Protein 1EVS (pdb70)

Foldseek 3Di:
DDQPDDLVVLLVVLLVLLQVLLDCVQALVLLCQQVVNPDVVSLVLLAADVPLDDDLVNLLVADPLRNLVRVLVSLVVVLVVLVVVLVPGDDPVCQVVVVGDVVSVVSSVVSNVSSVVSSVSSVSNSVVDPDPDDPVVVSSVVSNSSNNVSVNSNSVSVSSVVD

Structure (mmCIF, N/CA/C/O backbone):
data_1EVS
#
_entry.id   1EVS
#
_cell.length_a   35.887
_cell.length_b   53.285
_cell.length_c   106.694
_cell.angle_alpha   90.00
_cell.angle_beta   90.00
_cell.angle_gamma   90.00
#
_symmetry.space_group_name_H-M   'P 21 21 21'
#
loop_
_entity.id
_entity.type
_entity.pdbx_description
1 polymer 'ONCOSTATIN M'
2 water water
#
loop_
_atom_site.group_PDB
_atom_site.id
_atom_site.type_symbol
_atom_site.label_atom_id
_atom_site.label_alt_id
_atom_site.label_comp_id
_atom_site.label_asym_id
_atom_site.label_entity_id
_atom_site.label_seq_id
_atom_site.pdbx_PDB_ins_code
_atom_site.Cartn_x
_atom_site.Cartn_y
_atom_site.Cartn_z
_atom_site.occupancy
_atom_site.B_iso_or_equiv
_atom_site.auth_seq_id
_atom_site.auth_comp_id
_atom_site.auth_asym_id
_atom_site.auth_atom_id
_atom_site.pdbx_PDB_model_num
ATOM 1 N N . GLY A 1 4 ? 15.981 7.214 43.009 1.00 65.89 4 GLY A N 1
ATOM 2 C CA . GLY A 1 4 ? 15.224 7.221 44.306 1.00 66.12 4 GLY A CA 1
ATOM 3 C C . GLY A 1 4 ? 15.840 6.309 45.354 1.00 64.50 4 GLY A C 1
ATOM 4 O O . GLY A 1 4 ? 16.476 6.777 46.296 1.00 64.50 4 GLY A O 1
ATOM 5 N N . SER A 1 5 ? 15.641 5.003 45.195 1.00 50.60 5 SER A N 1
ATOM 6 C CA . SER A 1 5 ? 1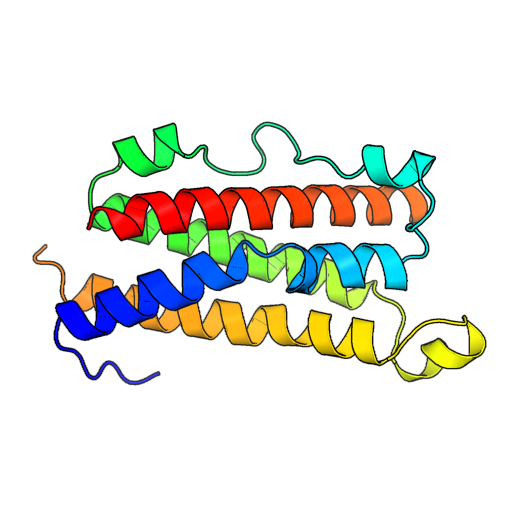6.211 4.039 46.120 1.00 47.95 5 SER A CA 1
ATOM 7 C C . SER A 1 5 ? 17.681 4.416 46.415 1.00 47.53 5 SER A C 1
ATOM 8 O O . SER A 1 5 ? 18.326 5.177 45.668 1.00 45.39 5 SER A O 1
ATOM 11 N N . CYS A 1 6 ? 18.194 3.874 47.514 1.00 42.46 6 CYS A N 1
ATOM 12 C CA . CYS A 1 6 ? 19.548 4.144 47.954 1.00 39.95 6 CYS A CA 1
ATOM 13 C C . CYS A 1 6 ? 20.370 2.849 47.988 1.00 43.08 6 CYS A C 1
ATOM 14 O O . CYS A 1 6 ? 20.632 2.291 49.050 1.00 42.42 6 CYS A O 1
ATOM 17 N N . SER A 1 7 ? 20.727 2.363 46.801 1.00 71.38 7 SER A N 1
ATOM 18 C CA . SER A 1 7 ? 21.542 1.161 46.643 1.00 76.20 7 SER A CA 1
ATOM 19 C C . SER A 1 7 ? 22.929 1.731 46.869 1.00 76.99 7 SER A C 1
ATOM 20 O O . SER A 1 7 ? 23.459 2.446 46.013 1.00 78.03 7 SER A O 1
ATOM 23 N N . LYS A 1 8 ? 23.538 1.428 48.008 1.00 78.21 8 LYS A N 1
ATOM 24 C CA . LYS A 1 8 ? 24.810 2.066 48.244 1.00 75.66 8 LYS A CA 1
ATOM 25 C C . LYS A 1 8 ? 26.016 1.422 48.872 1.00 73.47 8 LYS A C 1
ATOM 26 O O . LYS A 1 8 ? 25.972 0.814 49.946 1.00 73.60 8 LYS A O 1
ATOM 32 N N . GLU A 1 9 ? 27.106 1.637 48.156 1.00 47.73 9 GLU A N 1
ATOM 33 C CA . GLU A 1 9 ? 28.447 1.284 48.546 1.00 43.19 9 GLU A CA 1
ATOM 34 C C . GLU A 1 9 ? 28.973 2.743 48.463 1.00 38.44 9 GLU A C 1
ATOM 35 O O . GLU A 1 9 ? 28.745 3.455 47.481 1.00 37.04 9 GLU A O 1
ATOM 41 N N . TYR A 1 10 ? 29.619 3.195 49.509 1.00 25.21 10 TYR A N 1
ATOM 42 C CA . TYR A 1 10 ? 30.152 4.526 49.575 1.00 23.18 10 TYR A CA 1
ATOM 43 C C . TYR A 1 10 ? 30.933 4.995 48.345 1.00 23.02 10 TYR A C 1
ATOM 44 O O . TYR A 1 10 ? 30.734 6.112 47.850 1.00 19.47 10 TYR A O 1
ATOM 53 N N . ARG A 1 11 ? 31.839 4.162 47.863 1.00 25.59 11 ARG A N 1
ATOM 54 C CA . ARG A 1 11 ? 32.648 4.573 46.736 1.00 28.09 11 ARG A CA 1
ATOM 55 C C . ARG A 1 11 ? 31.859 4.671 45.433 1.00 24.53 11 ARG A C 1
ATOM 56 O O . ARG A 1 11 ? 32.181 5.485 44.567 1.00 25.03 11 ARG A O 1
ATOM 64 N N . VAL A 1 12 ? 30.828 3.862 45.279 1.00 23.23 12 VAL A N 1
ATOM 65 C CA . VAL A 1 12 ? 30.082 3.960 44.058 1.00 25.13 12 VAL A CA 1
ATOM 66 C C . VAL A 1 12 ? 29.255 5.248 44.070 1.00 24.21 12 VAL A C 1
ATOM 67 O O . VAL A 1 12 ? 29.238 5.994 43.091 1.00 26.37 12 VAL A O 1
ATOM 71 N N . LEU A 1 13 ? 28.599 5.516 45.192 1.00 20.73 13 LEU A N 1
ATOM 72 C CA . LEU A 1 13 ? 27.777 6.697 45.342 1.00 18.17 13 LEU A CA 1
ATOM 73 C C . LEU A 1 13 ? 28.635 7.951 45.149 1.00 16.40 13 LEU A C 1
ATOM 74 O O . LEU A 1 13 ? 28.247 8.861 44.429 1.00 12.66 13 LEU A O 1
ATOM 79 N N . LEU A 1 14 ? 29.814 7.982 45.779 1.00 19.18 14 LEU A N 1
ATOM 80 C CA . LEU A 1 14 ? 30.686 9.141 45.675 1.00 17.50 14 LEU A CA 1
ATOM 81 C C . LEU A 1 14 ? 31.053 9.313 44.186 1.00 18.66 14 LEU A C 1
ATOM 82 O O . LEU A 1 14 ? 31.078 10.427 43.671 1.00 15.54 14 LEU A O 1
ATOM 87 N N . GLY A 1 15 ? 31.283 8.198 43.493 1.00 14.88 15 GLY A N 1
ATOM 88 C CA . GLY A 1 15 ? 31.629 8.289 42.098 1.00 13.02 15 GLY A CA 1
ATOM 89 C C . GLY A 1 15 ? 30.485 8.928 41.327 1.00 17.04 15 GLY A C 1
ATOM 90 O O . GLY A 1 15 ? 30.723 9.733 40.393 1.00 17.38 15 GLY A O 1
ATOM 91 N N . GLN A 1 16 ? 29.248 8.582 41.693 1.00 10.12 16 GLN A N 1
ATOM 92 C CA . GLN A 1 16 ? 28.064 9.143 41.025 1.00 13.56 16 GLN A CA 1
ATOM 93 C C . GLN A 1 16 ? 27.908 10.656 41.297 1.00 14.40 16 GLN A C 1
ATOM 94 O O . GLN A 1 16 ? 27.490 11.427 40.433 1.00 11.94 16 GLN A O 1
ATOM 100 N N . LEU A 1 17 ? 28.200 11.058 42.527 1.00 16.90 17 LEU A N 1
ATOM 101 C CA . LEU A 1 17 ? 28.094 12.446 42.903 1.00 17.33 17 LEU A CA 1
ATOM 102 C C . LEU A 1 17 ? 29.206 13.277 42.214 1.00 18.53 17 LEU A C 1
ATOM 103 O O . LEU A 1 17 ? 28.943 14.398 41.744 1.00 20.74 17 LEU A O 1
ATOM 108 N N . GLN A 1 18 ? 30.431 12.745 42.153 1.00 16.89 18 GLN A N 1
ATOM 109 C CA . GLN A 1 18 ? 31.538 13.458 41.493 1.00 19.42 18 GLN A CA 1
ATOM 110 C C . GLN A 1 18 ? 31.188 13.658 40.016 1.00 19.79 18 GLN A C 1
ATOM 111 O O . GLN A 1 18 ? 31.305 14.746 39.472 1.00 19.20 18 GLN A O 1
ATOM 117 N N . LYS A 1 19 ? 30.727 12.589 39.388 1.00 19.16 19 LYS A N 1
ATOM 118 C CA . LYS A 1 19 ? 30.379 12.636 37.993 1.00 21.53 19 LYS A CA 1
ATOM 119 C C . LYS A 1 19 ? 29.252 13.634 37.707 1.00 18.45 19 LYS A C 1
ATOM 120 O O . LYS A 1 19 ? 29.384 14.490 36.833 1.00 15.35 19 LYS A O 1
ATOM 126 N N . GLN A 1 20 ? 28.134 13.509 38.421 1.00 18.55 20 GLN A N 1
ATOM 127 C CA . GLN A 1 20 ? 27.034 14.414 38.154 1.00 16.82 20 GLN A CA 1
ATOM 128 C C . GLN A 1 20 ? 27.361 15.896 38.438 1.00 17.27 20 GLN A C 1
ATOM 129 O O . GLN A 1 20 ? 27.006 16.763 37.644 1.00 13.67 20 GLN A O 1
ATOM 135 N N . THR A 1 21 ? 28.039 16.185 39.548 1.00 14.52 21 THR A N 1
ATOM 136 C CA . THR A 1 21 ? 28.301 17.587 39.857 1.00 18.39 21 THR A CA 1
ATOM 137 C C . THR A 1 21 ? 29.309 18.197 38.875 1.00 20.44 21 THR A C 1
ATOM 138 O O . THR A 1 21 ? 29.157 19.353 38.487 1.00 20.26 21 THR A O 1
ATOM 142 N N . ASP A 1 22 ? 30.314 17.421 38.454 1.00 20.15 22 ASP A N 1
ATOM 143 C CA . ASP A 1 22 ? 31.300 17.926 37.504 1.00 23.54 22 ASP A CA 1
ATOM 144 C C . ASP A 1 22 ? 30.659 18.208 36.160 1.00 23.17 22 ASP A C 1
ATOM 145 O O . ASP A 1 22 ? 31.114 19.074 35.437 1.00 22.65 22 ASP A O 1
ATOM 150 N N . LEU A 1 23 ? 29.610 17.466 35.832 1.00 25.02 23 LEU A N 1
ATOM 151 C CA . LEU A 1 23 ? 28.889 17.664 34.601 1.00 26.29 23 LEU A CA 1
ATOM 152 C C . LEU A 1 23 ? 28.020 18.950 34.663 1.00 29.34 23 LEU A C 1
ATOM 153 O O . LEU A 1 23 ? 27.975 19.720 33.688 1.00 30.87 23 LEU A O 1
ATOM 158 N N . MET A 1 24 ? 27.327 19.176 35.790 1.00 22.03 24 MET A N 1
ATOM 159 C CA . MET A 1 24 ? 26.429 20.343 35.941 1.00 23.00 24 MET A CA 1
ATOM 160 C C . MET A 1 24 ? 27.055 21.753 35.912 1.00 22.64 24 MET A C 1
ATOM 161 O O . MET A 1 24 ? 26.331 22.748 35.807 1.00 21.40 24 MET A O 1
ATOM 166 N N . GLN A 1 25 ? 28.382 21.820 36.007 1.00 24.37 25 GLN A N 1
ATOM 167 C CA . GLN A 1 25 ? 29.117 23.072 35.981 1.00 24.87 25 GLN A CA 1
ATOM 168 C C . GLN A 1 25 ? 29.149 23.600 34.551 1.00 25.03 25 GLN A C 1
ATOM 169 O O . GLN A 1 25 ? 29.393 24.799 34.341 1.00 25.21 25 GLN A O 1
ATOM 175 N N . ASP A 1 26 ? 28.925 22.703 33.584 1.00 23.77 26 ASP A N 1
ATOM 176 C CA . ASP A 1 26 ? 28.982 23.050 32.138 1.00 25.88 26 ASP A CA 1
ATOM 177 C C . ASP A 1 26 ? 27.877 24.030 31.689 1.00 24.18 26 ASP A C 1
ATOM 178 O O . ASP A 1 26 ? 26.701 23.650 31.534 1.00 19.44 26 ASP A O 1
ATOM 183 N N . THR A 1 27 ? 28.289 25.276 31.468 1.00 24.78 27 THR A N 1
ATOM 184 C CA . THR A 1 27 ? 27.383 26.365 31.076 1.00 25.68 27 THR A CA 1
ATOM 185 C C . THR A 1 27 ? 26.638 26.078 29.784 1.00 25.49 27 THR A C 1
ATOM 186 O O . THR A 1 27 ? 25.620 26.712 29.510 1.00 24.64 27 THR A O 1
ATOM 190 N N . SER A 1 28 ? 27.107 25.133 28.973 1.00 22.39 28 SER A N 1
ATOM 191 C CA . SER A 1 28 ? 26.318 24.895 27.764 1.00 22.84 28 SER A CA 1
ATOM 192 C C . SER A 1 28 ? 25.035 24.117 28.082 1.00 23.19 28 SER A C 1
ATOM 193 O O . SER A 1 28 ? 24.202 23.892 27.204 1.00 22.46 28 SER A O 1
ATOM 196 N N . ARG A 1 29 ? 24.841 23.715 29.334 1.00 19.90 29 ARG A N 1
ATOM 197 C CA . ARG A 1 29 ? 23.632 22.938 29.597 1.00 22.50 29 ARG A CA 1
ATOM 198 C C . ARG A 1 29 ? 22.402 23.713 30.067 1.00 20.43 29 ARG A C 1
ATOM 199 O O . ARG A 1 29 ? 21.284 23.235 29.891 1.00 20.82 29 ARG A O 1
ATOM 207 N N . LEU A 1 30 ? 22.601 24.905 30.630 1.00 15.41 30 LEU A N 1
ATOM 208 C CA . LEU A 1 30 ? 21.490 25.716 31.143 1.00 17.77 30 LEU A CA 1
ATOM 209 C C . LEU A 1 30 ? 21.705 27.180 30.819 1.00 15.81 30 LEU A C 1
ATOM 210 O O . LEU A 1 30 ? 20.895 27.790 30.122 1.00 17.70 30 LEU A O 1
ATOM 215 N N . LEU A 1 31 ? 22.792 27.745 31.334 1.00 16.06 31 LEU A N 1
ATOM 216 C CA . LEU A 1 31 ? 23.084 29.137 31.067 1.00 18.78 31 LEU A CA 1
ATOM 217 C C . LEU A 1 31 ? 23.010 29.442 29.541 1.00 20.75 31 LEU A C 1
ATOM 218 O O . LEU A 1 31 ? 22.217 30.284 29.135 1.00 23.02 31 LEU A O 1
ATOM 223 N N . ASP A 1 32 ? 23.776 28.750 28.691 1.00 16.29 32 ASP A N 1
ATOM 224 C CA . ASP A 1 32 ? 23.724 29.08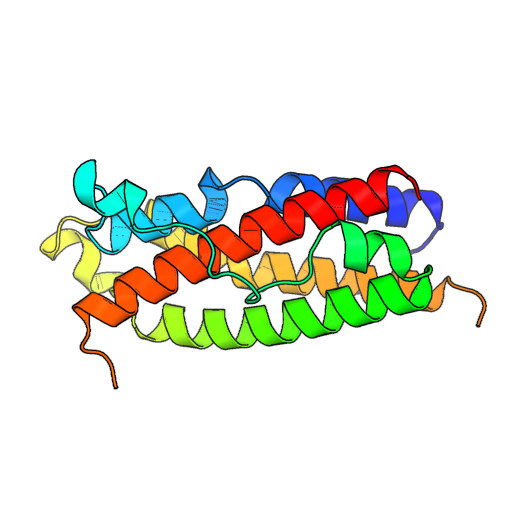9 27.252 1.00 17.59 32 ASP A CA 1
ATOM 225 C C . ASP A 1 32 ? 22.328 29.003 26.596 1.00 19.95 32 ASP A C 1
ATOM 226 O O . ASP A 1 32 ? 21.880 29.971 25.978 1.00 19.94 32 ASP A O 1
ATOM 231 N N . PRO A 1 33 ? 21.624 27.856 26.714 1.00 20.93 33 PRO A N 1
ATOM 232 C CA . PRO A 1 33 ? 20.294 27.834 26.074 1.00 20.80 33 PRO A CA 1
ATOM 233 C C . PRO A 1 33 ? 19.382 28.930 26.614 1.00 21.02 33 PRO A C 1
ATOM 234 O O . PRO A 1 33 ? 18.521 29.433 25.908 1.00 19.65 33 PRO A O 1
ATOM 238 N N . TYR A 1 34 ? 19.588 29.302 27.872 1.00 22.59 34 TYR A N 1
ATOM 239 C CA . TYR A 1 34 ? 18.791 30.339 28.498 1.00 21.55 34 TYR A CA 1
ATOM 240 C C . TYR A 1 34 ? 19.047 31.693 27.817 1.00 23.42 34 TYR A C 1
ATOM 241 O O . TYR A 1 34 ? 18.108 32.398 27.460 1.00 26.11 34 TYR A O 1
ATOM 250 N N . ILE A 1 35 ? 20.319 32.031 27.638 1.00 21.42 35 ILE A N 1
ATOM 251 C CA . ILE A 1 35 ? 20.707 33.289 27.025 1.00 22.50 35 ILE A CA 1
ATOM 252 C C . ILE A 1 35 ? 20.083 33.357 25.645 1.00 23.83 35 ILE A C 1
ATOM 253 O O . ILE A 1 35 ? 19.510 34.371 25.256 1.00 23.63 35 ILE A O 1
ATOM 258 N N . ARG A 1 36 ? 20.171 32.252 24.924 1.00 19.66 36 ARG A N 1
ATOM 259 C CA . ARG A 1 36 ? 19.604 32.167 23.594 1.00 21.76 36 ARG A CA 1
ATOM 260 C C . ARG A 1 36 ? 18.081 32.353 23.559 1.00 22.31 36 ARG A C 1
ATOM 261 O O . ARG A 1 36 ? 17.555 33.241 22.880 1.00 23.92 36 ARG A O 1
ATOM 269 N N . ILE A 1 37 ? 17.360 31.531 24.305 1.00 19.39 37 ILE A N 1
ATOM 270 C CA . ILE A 1 37 ? 15.926 31.590 24.245 1.00 18.99 37 ILE A CA 1
ATOM 271 C C . ILE A 1 37 ? 15.334 32.911 24.768 1.00 21.73 37 ILE 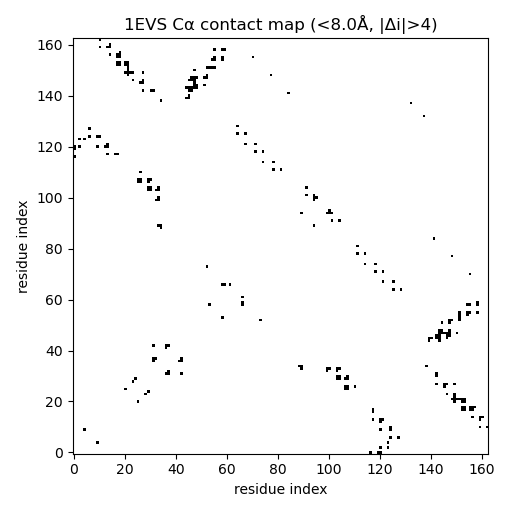A C 1
ATOM 272 O O . ILE A 1 37 ? 14.194 33.213 24.478 1.00 22.34 37 ILE A O 1
ATOM 277 N N . GLN A 1 38 ? 16.094 33.685 25.531 1.00 23.96 38 GLN A N 1
ATOM 278 C CA . GLN A 1 38 ? 15.617 34.991 26.031 1.00 25.53 38 GLN A CA 1
ATOM 279 C C . GLN A 1 38 ? 16.133 36.165 25.161 1.00 26.73 38 GLN A C 1
ATOM 280 O O . GLN A 1 38 ? 16.011 37.323 25.538 1.00 25.91 38 GLN A O 1
ATOM 286 N N . GLY A 1 39 ? 16.723 35.859 24.007 1.00 27.59 39 GLY A N 1
ATOM 287 C CA . GLY A 1 39 ? 17.221 36.913 23.145 1.00 28.50 39 GLY A CA 1
ATOM 288 C C . GLY A 1 39 ? 18.381 37.737 23.708 1.00 30.12 39 GLY A C 1
ATOM 289 O O . GLY A 1 39 ? 18.567 38.906 23.344 1.00 31.06 39 GLY A O 1
ATOM 290 N N . LEU A 1 40 ? 19.180 37.132 24.572 1.00 22.91 40 LEU A N 1
ATOM 291 C CA . LEU A 1 40 ? 20.302 37.824 25.184 1.00 24.32 40 LEU A CA 1
ATOM 292 C C . LEU A 1 40 ? 21.654 37.549 24.507 1.00 25.12 40 LEU A C 1
ATOM 293 O O . LEU A 1 40 ? 22.681 38.145 24.858 1.00 23.38 40 LEU A O 1
ATOM 298 N N . ASP A 1 41 ? 21.652 36.656 23.526 1.00 23.63 41 ASP A N 1
ATOM 299 C CA . ASP A 1 41 ? 22.878 36.289 22.837 1.00 28.18 41 ASP A CA 1
ATOM 300 C C . ASP A 1 41 ? 23.451 37.349 21.866 1.00 29.52 41 ASP A C 1
ATOM 301 O O . ASP A 1 41 ? 23.513 37.150 20.665 1.00 28.61 41 ASP A O 1
ATOM 306 N N . VAL A 1 42 ? 23.875 38.470 22.406 1.00 33.94 42 VAL A N 1
ATOM 307 C CA . VAL A 1 42 ? 24.475 39.530 21.611 1.00 36.79 42 VAL A CA 1
ATOM 308 C C . VAL A 1 42 ? 25.668 39.833 22.491 1.00 39.09 42 VAL A C 1
ATOM 309 O O . VAL A 1 42 ? 25.513 40.009 23.694 1.00 38.38 42 VAL A O 1
ATOM 313 N N . PRO A 1 43 ? 26.879 39.852 21.904 1.00 58.31 43 PRO A N 1
ATOM 314 C CA . PRO A 1 43 ? 28.182 40.104 22.545 1.00 59.14 43 PRO A CA 1
ATOM 315 C C . PRO A 1 43 ? 28.238 41.080 23.726 1.00 60.67 43 PRO A C 1
ATOM 316 O O . PRO A 1 43 ? 28.748 40.744 24.801 1.00 62.25 43 PRO A O 1
ATOM 320 N N . LYS A 1 44 ? 27.711 42.280 23.532 1.00 46.05 44 LYS A N 1
ATOM 321 C CA . LYS A 1 44 ? 27.725 43.284 24.579 1.00 45.79 44 LYS A CA 1
ATOM 322 C C . LYS A 1 44 ? 26.867 42.878 25.783 1.00 46.45 44 LYS A C 1
ATOM 323 O O . LYS A 1 44 ? 27.280 43.062 26.928 1.00 46.82 44 LYS A O 1
ATOM 329 N N . LEU A 1 45 ? 25.679 42.331 25.529 1.00 42.27 45 LEU A N 1
ATOM 330 C CA . LEU A 1 45 ? 24.793 41.923 26.618 1.00 41.67 45 LEU A CA 1
ATOM 331 C C . LEU A 1 45 ? 25.362 40.756 27.391 1.00 42.54 45 LEU A C 1
ATOM 332 O O . LEU A 1 45 ? 25.285 40.713 28.621 1.00 42.00 45 LEU A O 1
ATOM 337 N N . ARG A 1 46 ? 25.940 39.810 26.665 1.00 55.19 46 ARG A N 1
ATOM 338 C CA . ARG A 1 46 ? 26.535 38.635 27.284 1.00 57.98 46 ARG A CA 1
ATOM 339 C C . ARG A 1 46 ? 27.446 38.947 28.473 1.00 57.57 46 ARG A C 1
ATOM 340 O O . ARG A 1 46 ? 27.304 38.334 29.526 1.00 59.38 46 ARG A O 1
ATOM 348 N N . GLU A 1 47 ? 28.380 39.882 28.324 1.00 46.91 47 GLU A N 1
ATOM 349 C CA . GLU A 1 47 ? 29.250 40.212 29.445 1.00 45.34 47 GLU A CA 1
ATOM 350 C C . GLU A 1 47 ? 28.441 40.595 30.687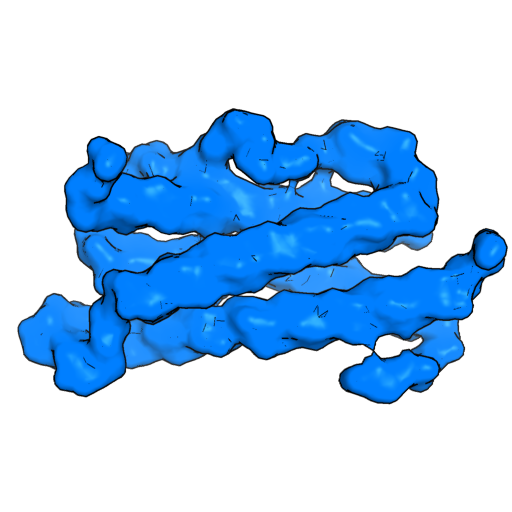 1.00 43.67 47 GLU A C 1
ATOM 351 O O . GLU A 1 47 ? 28.952 40.513 31.806 1.00 44.16 47 GLU A O 1
ATOM 357 N N . HIS A 1 48 ? 27.195 41.030 30.505 1.00 37.25 48 HIS A N 1
ATOM 358 C CA . HIS A 1 48 ? 26.360 41.412 31.653 1.00 36.37 48 HIS A CA 1
ATOM 359 C C . HIS A 1 48 ? 25.690 40.221 32.367 1.00 35.73 48 HIS A C 1
ATOM 360 O O . HIS A 1 48 ? 24.809 40.410 33.215 1.00 37.26 48 HIS A O 1
ATOM 367 N N . CYS A 1 49 ? 26.092 39.006 32.021 1.00 37.32 49 CYS A N 1
ATOM 368 C CA . CYS A 1 49 ? 25.546 37.813 32.645 1.00 37.22 49 CYS A CA 1
ATOM 369 C C . CYS A 1 49 ? 26.491 37.197 33.652 1.00 38.73 49 CYS A C 1
ATOM 370 O O . CYS A 1 49 ? 26.628 35.978 33.703 1.00 37.87 49 CYS A O 1
ATOM 373 N N . ARG A 1 50 ? 27.122 38.012 34.483 1.00 41.76 50 ARG A N 1
ATOM 374 C CA . ARG A 1 50 ? 28.052 37.442 35.437 1.00 43.32 50 ARG A CA 1
ATOM 375 C C . ARG A 1 50 ? 27.414 37.151 36.787 1.00 42.97 50 ARG A C 1
ATOM 376 O O . ARG A 1 50 ? 26.421 37.766 37.154 1.00 44.54 50 ARG A O 1
ATOM 384 N N . GLU A 1 51 ? 27.964 36.175 37.505 1.00 40.39 51 GLU A N 1
ATOM 385 C CA . GLU A 1 51 ? 27.458 35.781 38.816 1.00 40.06 51 GLU A CA 1
ATOM 386 C C . GLU A 1 51 ? 27.200 36.979 39.710 1.00 41.27 51 GLU A C 1
ATOM 387 O O . GLU A 1 51 ? 27.864 37.990 39.590 1.00 40.96 51 GLU A O 1
ATOM 393 N N . ARG A 1 52 ? 26.215 36.859 40.591 1.00 53.14 52 ARG A N 1
ATOM 394 C CA . ARG A 1 52 ? 25.875 37.920 41.535 1.00 56.58 52 ARG A CA 1
ATOM 395 C C . ARG A 1 52 ? 26.722 37.687 42.798 1.00 57.27 52 ARG A C 1
ATOM 396 O O . ARG A 1 52 ? 26.610 36.637 43.438 1.00 57.33 52 ARG A O 1
ATOM 404 N N . PRO A 1 53 ? 27.591 38.650 43.166 1.00 56.10 53 PRO A N 1
ATOM 405 C CA . PRO A 1 53 ? 28.398 38.430 44.371 1.00 55.24 53 PRO A CA 1
ATOM 406 C C . PRO A 1 53 ? 27.524 38.079 45.578 1.00 54.60 53 PRO A C 1
ATOM 407 O O . PRO A 1 53 ? 26.526 38.762 45.863 1.00 54.02 53 PRO A O 1
ATOM 411 N N . GLY A 1 54 ? 27.889 36.991 46.260 1.00 58.59 54 GLY A N 1
ATOM 412 C CA . GLY A 1 54 ? 27.148 36.554 47.433 1.00 55.05 54 GLY A CA 1
ATOM 413 C C . GLY A 1 54 ? 25.874 35.774 47.139 1.00 52.75 54 GLY A C 1
ATOM 414 O O . GLY A 1 54 ? 25.143 35.384 48.061 1.00 50.57 54 GLY A O 1
ATOM 415 N N . ALA A 1 55 ? 25.586 35.542 45.859 1.00 40.09 55 ALA A N 1
ATOM 416 C CA . ALA A 1 55 ? 24.387 34.780 45.531 1.00 36.39 55 ALA A CA 1
ATOM 417 C C . ALA A 1 55 ? 24.642 33.330 45.904 1.00 32.25 55 ALA A C 1
ATOM 418 O O . ALA A 1 55 ? 23.751 32.634 46.368 1.00 31.68 55 ALA A O 1
ATOM 420 N N . PHE A 1 56 ? 25.865 32.870 45.713 1.00 29.30 56 PHE A N 1
ATOM 421 C CA . PHE A 1 56 ? 26.139 31.485 46.044 1.00 26.11 56 PHE A CA 1
ATOM 422 C C . PHE A 1 56 ? 27.383 31.311 46.890 1.00 25.93 56 PHE A C 1
ATOM 423 O O . PHE A 1 56 ? 28.324 32.091 46.787 1.00 27.21 56 PHE A O 1
ATOM 431 N N . PRO A 1 57 ? 27.395 30.273 47.750 1.00 23.13 57 PRO A N 1
ATOM 432 C CA . PRO A 1 57 ? 28.506 29.943 48.639 1.00 19.97 57 PRO A CA 1
ATOM 433 C C . PRO A 1 57 ? 29.786 29.801 47.836 1.00 20.59 57 PRO A C 1
ATOM 434 O O . PRO A 1 57 ? 29.799 29.187 46.762 1.00 19.15 57 PRO A O 1
ATOM 438 N N . SER A 1 58 ? 30.865 30.366 48.368 1.00 20.83 58 SER A N 1
ATOM 439 C CA . SER A 1 58 ? 32.171 30.319 47.727 1.00 20.89 58 SER A CA 1
ATOM 440 C C . SER A 1 58 ? 32.776 28.927 47.872 1.00 20.96 58 SER A C 1
ATOM 441 O O . SER A 1 58 ? 32.382 28.176 48.749 1.00 18.91 58 SER A O 1
ATOM 444 N N . GLU A 1 59 ? 33.743 28.589 47.021 1.00 23.33 59 GLU A N 1
ATOM 445 C CA . GLU A 1 59 ? 34.438 27.309 47.140 1.00 25.29 59 GLU A CA 1
ATOM 446 C C . GLU A 1 59 ? 35.104 27.202 48.538 1.00 27.31 59 GLU A C 1
ATOM 447 O O . GLU A 1 59 ? 35.111 26.123 49.160 1.00 24.99 59 GLU A O 1
ATOM 453 N N . GLU A 1 60 ? 35.649 28.331 49.013 1.00 28.40 60 GLU A N 1
ATOM 454 C CA . GLU A 1 60 ? 36.327 28.433 50.317 1.00 29.79 60 GLU A CA 1
ATOM 455 C C . GLU A 1 60 ? 35.378 28.147 51.477 1.00 28.15 60 GLU A C 1
ATOM 456 O O . GLU A 1 60 ? 35.738 27.474 52.418 1.00 29.66 60 GLU A O 1
ATOM 462 N N . THR A 1 61 ? 34.178 28.689 51.431 1.00 27.14 61 THR A N 1
ATOM 463 C CA . THR A 1 61 ? 33.203 28.376 52.462 1.00 26.05 61 THR A CA 1
ATOM 464 C C . THR A 1 61 ? 32.865 26.860 52.371 1.00 25.21 61 THR A C 1
ATOM 465 O O . THR A 1 61 ? 32.886 26.161 53.365 1.00 23.05 61 THR A O 1
ATOM 469 N N . LEU A 1 62 ? 32.582 26.361 51.168 1.00 22.16 62 LEU A N 1
ATOM 470 C CA . LEU A 1 62 ? 32.254 24.942 50.960 1.00 20.64 62 LEU A CA 1
ATOM 471 C C . LEU A 1 62 ? 33.391 24.023 51.485 1.00 23.72 62 LEU A C 1
ATOM 472 O O . LEU A 1 62 ? 33.126 22.983 52.105 1.00 22.82 62 LEU A O 1
ATOM 477 N N . ARG A 1 63 ? 34.651 24.397 51.244 1.00 22.35 63 ARG A N 1
ATOM 478 C CA . ARG A 1 63 ? 35.769 23.585 51.724 1.00 25.93 63 ARG A CA 1
ATOM 479 C C . ARG A 1 63 ? 35.885 23.679 53.248 1.00 25.65 63 ARG A C 1
ATOM 480 O O . ARG A 1 63 ? 36.281 22.724 53.908 1.00 27.12 63 ARG A O 1
ATOM 488 N N . GLY A 1 64 ? 35.543 24.821 53.804 1.00 28.91 64 GLY A N 1
ATOM 489 C CA . GLY A 1 64 ? 35.640 24.938 55.250 1.00 31.73 64 GLY A CA 1
ATOM 490 C C . GLY A 1 64 ? 34.650 24.111 56.050 1.00 30.63 64 GLY A C 1
ATOM 491 O O . GLY A 1 64 ? 34.863 23.907 57.250 1.00 29.68 64 GLY A O 1
ATOM 492 N N . LEU A 1 65 ? 33.629 23.565 55.378 1.00 31.87 65 LEU A N 1
ATOM 493 C CA . LEU A 1 65 ? 32.539 22.843 56.045 1.00 31.95 65 LEU A CA 1
ATOM 494 C C . LEU A 1 65 ? 32.561 21.456 56.700 1.00 32.53 65 LEU A C 1
ATOM 495 O O . LEU A 1 65 ? 31.770 21.184 57.593 1.00 38.64 65 LEU A O 1
ATOM 500 N N . GLY A 1 66 ? 33.397 20.536 56.363 1.00 22.63 66 GLY A N 1
ATOM 501 C CA . GLY A 1 66 ? 33.097 19.299 57.095 1.00 24.50 66 GLY A CA 1
ATOM 502 C C . GLY A 1 66 ? 32.068 18.503 56.265 1.00 23.73 66 GLY A C 1
ATOM 503 O O . GLY A 1 66 ? 31.212 19.084 55.603 1.00 23.35 66 GLY A O 1
ATOM 504 N N . ARG A 1 67 ? 32.153 17.182 56.295 1.00 23.34 67 ARG A N 1
ATOM 505 C CA . ARG A 1 67 ? 31.309 16.314 55.483 1.00 23.91 67 ARG A CA 1
ATOM 506 C C . ARG A 1 67 ? 29.767 16.478 55.496 1.00 22.52 67 ARG A C 1
ATOM 507 O O . ARG A 1 67 ? 29.151 16.705 54.454 1.00 23.36 67 ARG A O 1
ATOM 515 N N . ARG A 1 68 ? 29.146 16.349 56.647 1.00 22.21 68 ARG A N 1
ATOM 516 C CA . ARG A 1 68 ? 27.690 16.486 56.728 1.00 22.27 68 ARG A CA 1
ATOM 517 C C . ARG A 1 68 ? 27.268 17.937 56.437 1.00 21.49 68 ARG A C 1
ATOM 518 O O . ARG A 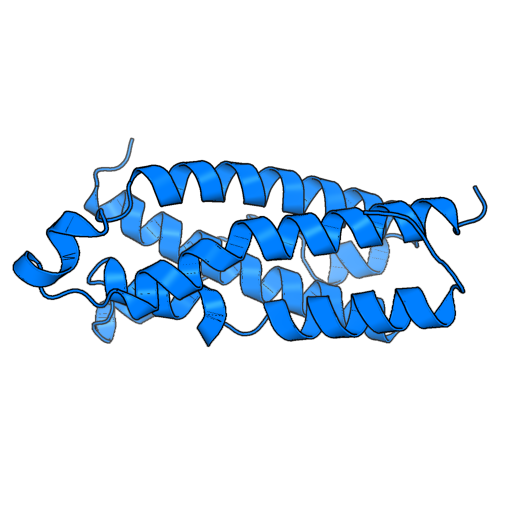1 68 ? 26.292 18.169 55.721 1.00 20.40 68 ARG A O 1
ATOM 526 N N . GLY A 1 69 ? 28.034 18.905 56.940 1.00 18.33 69 GLY A N 1
ATOM 527 C CA . GLY A 1 69 ? 27.722 20.320 56.714 1.00 16.98 69 GLY A CA 1
ATOM 528 C C . GLY A 1 69 ? 27.737 20.650 55.218 1.00 17.24 69 GLY A C 1
ATOM 529 O O . GLY A 1 69 ? 26.882 21.387 54.687 1.00 15.29 69 GLY A O 1
ATOM 530 N N . PHE A 1 70 ? 28.684 20.037 54.516 1.00 13.42 70 PHE A N 1
ATOM 531 C CA . PHE A 1 70 ? 28.788 20.267 53.108 1.00 13.50 70 PHE A CA 1
ATOM 532 C C . PHE A 1 70 ? 27.539 19.744 52.401 1.00 14.42 70 PHE A C 1
ATOM 533 O O . PHE A 1 70 ? 26.933 20.453 51.613 1.00 14.87 70 PHE A O 1
ATOM 541 N N . LEU A 1 71 ? 27.142 18.518 52.712 1.00 16.98 71 LEU A N 1
ATOM 542 C CA . LEU A 1 71 ? 25.954 17.946 52.108 1.00 15.04 71 LEU A CA 1
ATOM 543 C C . LEU A 1 71 ? 24.723 18.769 52.413 1.00 16.48 71 LEU A C 1
ATOM 544 O O . LEU A 1 71 ? 23.895 18.957 51.519 1.00 14.71 71 LEU A O 1
ATOM 549 N N . GLN A 1 72 ? 24.603 19.238 53.664 1.00 12.34 72 GLN A N 1
ATOM 550 C CA . GLN A 1 72 ? 23.465 20.048 54.094 1.00 17.93 72 GLN A CA 1
ATOM 551 C C . GLN A 1 72 ? 23.377 21.396 53.382 1.00 17.58 72 GLN A C 1
ATOM 552 O O . GLN A 1 72 ? 22.299 21.816 52.998 1.00 17.70 72 GLN A O 1
ATOM 558 N N . THR A 1 73 ? 24.515 22.077 53.241 1.00 21.20 73 THR A N 1
ATOM 559 C CA . THR A 1 73 ? 24.554 23.370 52.578 1.00 21.11 73 THR A CA 1
ATOM 560 C C . THR A 1 73 ? 24.298 23.193 51.097 1.00 20.23 73 THR A C 1
ATOM 561 O O . THR A 1 73 ? 23.618 23.991 50.463 1.00 20.64 73 THR A O 1
ATOM 565 N N . LEU A 1 74 ? 24.861 22.130 50.548 1.00 19.91 74 LEU A N 1
ATOM 566 C CA . LEU A 1 74 ? 24.676 21.844 49.140 1.00 18.70 74 LEU A CA 1
ATOM 567 C C . LEU A 1 74 ? 23.192 21.574 48.871 1.00 19.90 74 LEU A C 1
ATOM 568 O O . LEU A 1 74 ? 22.602 22.101 47.934 1.00 18.89 74 LEU A O 1
ATOM 573 N N . ASN A 1 75 ? 22.595 20.772 49.733 1.00 18.26 75 ASN A N 1
ATOM 574 C CA . ASN A 1 75 ? 21.219 20.407 49.569 1.00 19.69 75 ASN A CA 1
ATOM 575 C C . ASN A 1 75 ? 20.260 21.568 49.748 1.00 20.74 75 ASN A C 1
ATOM 576 O O . ASN A 1 75 ? 19.247 21.622 49.044 1.00 19.79 75 ASN A O 1
ATOM 581 N N . ALA A 1 76 ? 20.565 22.469 50.684 1.00 17.63 76 ALA A N 1
ATOM 582 C CA . ALA A 1 76 ? 19.715 23.635 50.934 1.00 21.34 76 ALA A CA 1
ATOM 583 C C . ALA A 1 76 ? 19.845 24.607 49.745 1.00 22.62 76 ALA A C 1
ATOM 584 O O . ALA A 1 76 ? 18.851 25.229 49.326 1.00 19.66 76 ALA A O 1
ATOM 586 N N . THR A 1 77 ? 21.063 24.748 49.215 1.00 22.53 77 THR A N 1
ATOM 587 C CA . THR A 1 77 ? 21.245 25.641 48.078 1.00 23.19 77 THR A CA 1
ATOM 588 C C . THR A 1 77 ? 20.455 25.137 46.866 1.00 24.23 77 THR A C 1
ATOM 589 O O . THR A 1 77 ? 19.765 25.924 46.206 1.00 26.12 77 THR A O 1
ATOM 593 N N . LEU A 1 78 ? 20.545 2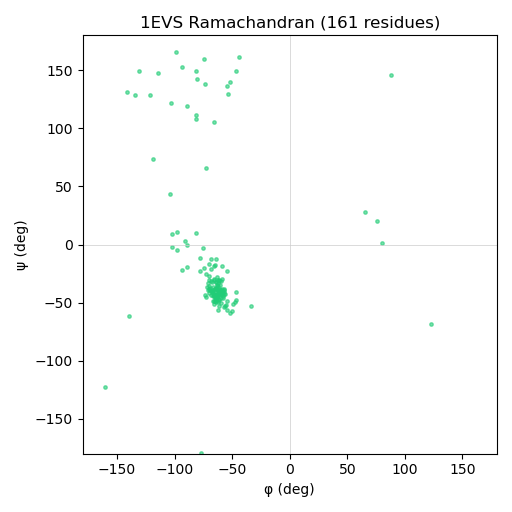3.838 46.585 1.00 17.73 78 LEU A N 1
ATOM 594 C CA . LEU A 1 78 ? 19.839 23.255 45.442 1.00 17.88 78 LEU A CA 1
ATOM 595 C C . LEU A 1 78 ? 18.361 23.473 45.664 1.00 17.80 78 LEU A C 1
ATOM 596 O O . LEU A 1 78 ? 17.619 23.592 44.702 1.00 17.93 78 LEU A O 1
ATOM 601 N N . GLY A 1 79 ? 17.929 23.489 46.927 1.00 20.26 79 GLY A N 1
ATOM 602 C CA . GLY A 1 79 ? 16.513 23.725 47.212 1.00 21.29 79 GLY A CA 1
ATOM 603 C C . GLY A 1 79 ? 16.114 25.120 46.709 1.00 23.15 79 GLY A C 1
ATOM 604 O O . GLY A 1 79 ? 15.107 25.292 46.005 1.00 21.92 79 GLY A O 1
ATOM 605 N N . CYS A 1 80 ? 16.917 26.118 47.077 1.00 25.87 80 CYS A N 1
ATOM 606 C CA . CYS A 1 80 ? 16.695 27.491 46.655 1.00 30.14 80 CYS A CA 1
ATOM 607 C C . CYS A 1 80 ? 16.801 27.564 45.112 1.00 29.40 80 CYS A C 1
ATOM 608 O O . CYS A 1 80 ? 16.081 28.310 44.452 1.00 31.08 80 CYS A O 1
ATOM 611 N N . VAL A 1 81 ? 17.692 26.774 44.531 1.00 25.62 81 VAL A N 1
ATOM 612 C CA . VAL A 1 81 ? 17.832 26.783 43.090 1.00 22.83 81 VAL A CA 1
ATOM 613 C C . VAL A 1 81 ? 16.571 26.239 42.403 1.00 24.28 81 VAL A C 1
ATOM 614 O O . VAL A 1 81 ? 16.109 26.821 41.405 1.00 23.73 81 VAL A O 1
ATOM 618 N N . LEU A 1 82 ? 16.026 25.132 42.914 1.00 20.03 82 LEU A N 1
ATOM 619 C CA . LEU A 1 82 ? 14.824 24.561 42.332 1.00 23.12 82 LEU A CA 1
ATOM 620 C C . LEU A 1 82 ? 13.719 25.596 42.339 1.00 24.63 82 LEU A C 1
ATOM 621 O O . LEU A 1 82 ? 13.014 25.727 41.348 1.00 23.77 82 LEU A O 1
ATOM 626 N N . HIS A 1 83 ? 13.592 26.338 43.438 1.00 25.15 83 HIS A N 1
ATOM 627 C CA . HIS A 1 83 ? 12.553 27.375 43.537 1.00 31.03 83 HIS A CA 1
ATOM 628 C C . HIS A 1 83 ? 12.767 28.545 42.578 1.00 30.02 83 HIS A C 1
ATOM 629 O O . HIS A 1 83 ? 11.832 29.010 41.943 1.00 30.17 83 HIS A O 1
ATOM 636 N N . ARG A 1 84 ? 13.990 29.026 42.479 1.00 31.00 84 ARG A N 1
ATOM 637 C CA . ARG A 1 84 ? 14.280 30.118 41.553 1.00 32.95 84 ARG A CA 1
ATOM 638 C C . ARG A 1 84 ? 14.047 29.632 40.128 1.00 30.95 84 ARG A C 1
ATOM 639 O O . ARG A 1 84 ? 13.538 30.359 39.286 1.00 31.14 84 ARG A O 1
ATOM 647 N N . LEU A 1 85 ? 14.416 28.385 39.878 1.00 27.75 85 LEU A N 1
ATOM 648 C CA . LEU A 1 85 ? 14.263 27.794 38.565 1.00 28.49 85 LEU A CA 1
ATOM 649 C C . LEU A 1 85 ? 12.791 27.679 38.187 1.00 28.10 85 LEU A C 1
ATOM 650 O O . LEU A 1 85 ? 12.418 27.946 37.045 1.00 28.66 85 LEU A O 1
ATOM 655 N N . ALA A 1 86 ? 11.962 27.262 39.139 1.00 31.85 86 ALA A N 1
ATOM 656 C CA . ALA A 1 86 ? 10.534 27.104 38.890 1.00 33.60 86 ALA A CA 1
ATOM 657 C C . ALA A 1 86 ? 10.009 28.475 38.462 1.00 33.51 86 ALA A C 1
ATOM 658 O O . ALA A 1 86 ? 9.237 28.584 37.522 1.00 32.23 86 ALA A O 1
ATOM 660 N N . ASP A 1 87 ? 10.466 29.515 39.155 1.00 41.69 87 ASP A N 1
ATOM 661 C CA . ASP A 1 87 ? 10.071 30.887 38.853 1.00 43.00 87 ASP A CA 1
ATOM 662 C C . ASP A 1 87 ? 10.523 31.325 37.464 1.00 43.23 87 ASP A C 1
ATOM 663 O O . ASP A 1 87 ? 9.720 31.872 36.712 1.00 42.60 87 ASP A O 1
ATOM 668 N N . LEU A 1 88 ? 11.796 31.087 37.118 1.00 32.70 88 LEU A N 1
ATOM 669 C CA . LEU A 1 88 ? 12.311 31.446 35.780 1.00 32.08 88 LEU A CA 1
ATOM 670 C C . LEU A 1 88 ? 11.552 30.740 34.669 1.00 32.05 88 LEU A C 1
ATOM 671 O O . LEU A 1 88 ? 11.222 31.332 33.643 1.00 30.97 88 LEU A O 1
ATOM 676 N N . GLU A 1 89 ? 11.302 29.454 34.878 1.00 37.03 89 GLU A N 1
ATOM 677 C CA . GLU A 1 89 ? 10.622 28.622 33.893 1.00 41.07 89 GLU A CA 1
ATOM 678 C C . GLU A 1 89 ? 9.206 29.060 33.570 1.00 41.47 89 GLU A C 1
ATOM 679 O O . GLU A 1 89 ? 8.756 28.897 32.440 1.00 42.29 89 GLU A O 1
ATOM 685 N N . GLN A 1 90 ? 8.503 29.609 34.548 1.00 42.99 90 GLN A N 1
ATOM 686 C CA . GLN A 1 90 ? 7.142 30.056 34.306 1.00 44.58 90 GLN A CA 1
ATOM 687 C C . GLN A 1 90 ? 7.144 31.268 33.361 1.00 44.87 90 GLN A C 1
ATOM 688 O O . GLN A 1 90 ? 6.214 31.450 32.571 1.00 47.28 90 GLN A O 1
ATOM 694 N N . ARG A 1 91 ? 8.191 32.084 33.437 1.00 51.17 91 ARG A N 1
ATOM 695 C CA . ARG A 1 91 ? 8.297 33.285 32.619 1.00 50.73 91 ARG A CA 1
ATOM 696 C C . ARG A 1 91 ? 9.010 33.068 31.299 1.00 49.73 91 ARG A C 1
ATOM 697 O O . ARG A 1 91 ? 9.244 34.019 30.553 1.00 51.33 91 ARG A O 1
ATOM 705 N N . LEU A 1 92 ? 9.380 31.830 31.020 1.00 34.29 92 LEU A N 1
ATOM 706 C CA . LEU A 1 92 ? 10.103 31.524 29.799 1.00 31.16 92 LEU A CA 1
ATOM 707 C C . LEU A 1 92 ? 9.133 31.399 28.599 1.00 32.83 92 LEU A C 1
ATOM 708 O O . LEU A 1 92 ? 7.961 31.006 28.737 1.00 29.37 92 LEU A O 1
ATOM 713 N N . PRO A 1 93 ? 9.607 31.745 27.399 1.00 35.99 93 PRO A N 1
ATOM 714 C CA . PRO A 1 93 ? 8.733 31.632 26.223 1.00 33.63 93 PRO A CA 1
ATOM 715 C C . PRO A 1 93 ? 8.147 30.212 26.186 1.00 32.27 93 PRO A C 1
ATOM 716 O O . PRO A 1 93 ? 8.860 29.238 26.504 1.00 28.43 93 PRO A O 1
ATOM 720 N N . LYS A 1 94 ? 6.864 30.098 25.831 1.00 29.82 94 LYS A N 1
ATOM 721 C CA . LYS A 1 94 ? 6.161 28.801 25.741 1.00 30.64 94 LYS A CA 1
ATOM 722 C C . LYS A 1 94 ? 6.462 28.047 24.422 1.00 31.12 94 LYS A C 1
ATOM 723 O O . LYS A 1 94 ? 6.579 28.668 23.348 1.00 29.47 94 LYS A O 1
ATOM 729 N N . ALA A 1 95 ? 6.571 26.719 24.509 1.00 26.78 95 ALA A N 1
ATOM 730 C CA . ALA A 1 95 ? 6.888 25.887 23.357 1.00 27.30 95 ALA A CA 1
ATOM 731 C C . ALA A 1 95 ? 6.065 26.222 22.122 1.00 27.99 95 ALA A C 1
ATOM 732 O O . ALA A 1 95 ? 6.606 26.250 21.019 1.00 25.95 95 ALA A O 1
ATOM 734 N N . GLN A 1 96 ? 4.774 26.488 22.295 1.00 37.01 96 GLN A N 1
ATOM 735 C CA . GLN A 1 96 ? 3.939 26.780 21.133 1.00 39.06 96 GLN A CA 1
ATOM 736 C C . GLN A 1 96 ? 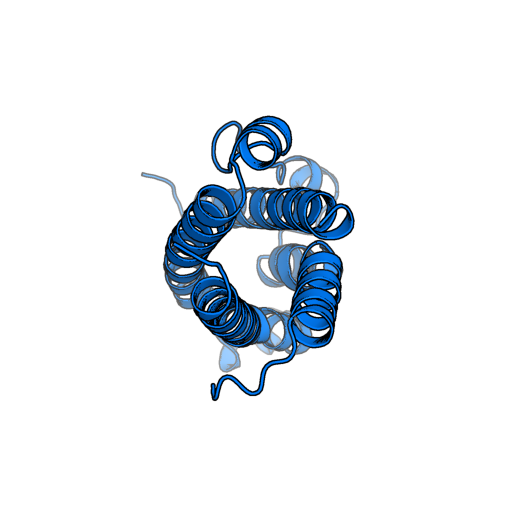4.234 28.125 20.470 1.00 38.40 96 GLN A C 1
ATOM 737 O O . GLN A 1 96 ? 3.839 28.345 19.332 1.00 40.90 96 GLN A O 1
ATOM 743 N N . ASP A 1 97 ? 4.920 29.026 21.160 1.00 33.42 97 ASP A N 1
ATOM 744 C CA . ASP A 1 97 ? 5.244 30.327 20.554 1.00 34.37 97 ASP A CA 1
ATOM 745 C C . ASP A 1 97 ? 6.679 30.470 20.053 1.00 33.76 97 ASP A C 1
ATOM 746 O O . ASP A 1 97 ? 7.034 31.512 19.492 1.00 36.79 97 ASP A O 1
ATOM 751 N N . LEU A 1 98 ? 7.503 29.440 20.237 1.00 29.26 98 LEU A N 1
ATOM 752 C CA . LEU A 1 98 ? 8.903 29.547 19.838 1.00 28.08 98 LEU A CA 1
ATOM 753 C C . LEU A 1 98 ? 9.137 29.833 18.362 1.00 29.72 98 LEU A C 1
ATOM 754 O O . LEU A 1 98 ? 9.918 30.732 18.025 1.00 28.66 98 LEU A O 1
ATOM 759 N N . GLU A 1 99 ? 8.502 29.066 17.482 1.00 27.73 99 GLU A N 1
ATOM 760 C CA . GLU A 1 99 ? 8.700 29.293 16.057 1.00 27.97 99 GLU A CA 1
ATOM 761 C C . GLU A 1 99 ? 8.388 30.755 15.630 1.00 26.65 99 GLU A C 1
ATOM 762 O O . GLU A 1 99 ? 9.212 31.406 14.983 1.00 23.24 99 GLU A O 1
ATOM 768 N N . ARG A 1 100 ? 7.209 31.256 15.989 1.00 22.56 100 ARG A N 1
ATOM 769 C CA . ARG A 1 100 ? 6.815 32.612 15.617 1.00 23.74 100 ARG A CA 1
ATOM 770 C C . ARG A 1 100 ? 7.809 33.640 16.181 1.00 22.13 100 ARG A C 1
ATOM 771 O O . ARG A 1 100 ? 8.059 34.662 15.565 1.00 22.60 100 ARG A O 1
ATOM 779 N N . SER A 1 101 ? 8.410 33.353 17.332 1.00 24.17 101 SER A N 1
ATOM 780 C CA . SER A 1 101 ? 9.370 34.278 17.937 1.00 23.05 101 SER A CA 1
ATOM 781 C C . SER A 1 101 ? 10.782 34.026 17.449 1.00 25.10 101 SER A C 1
ATOM 782 O O . SER A 1 101 ? 11.712 34.732 17.842 1.00 27.25 101 SER A O 1
ATOM 785 N N . GLY A 1 102 ? 10.950 33.027 16.580 1.00 22.70 102 GLY A N 1
ATOM 786 C CA . GLY A 1 102 ? 12.278 32.724 16.065 1.00 21.93 102 GLY A CA 1
ATOM 787 C C . GLY A 1 102 ? 13.203 31.986 17.040 1.00 24.15 102 GLY A C 1
ATOM 788 O O . GLY A 1 102 ? 14.411 31.984 16.857 1.00 23.38 102 GLY A O 1
ATOM 789 N N . LEU A 1 103 ? 12.647 31.341 18.056 1.00 26.72 103 LEU A N 1
ATOM 790 C CA . LEU A 1 103 ? 13.450 30.637 19.056 1.00 27.24 103 LEU A CA 1
ATOM 791 C C . LEU A 1 103 ? 13.529 29.131 18.783 1.00 26.69 103 LEU A C 1
ATOM 792 O O . LEU A 1 103 ? 12.750 28.600 18.018 1.00 28.47 103 LEU A O 1
ATOM 797 N N . ASN A 1 104 ? 14.468 28.460 19.446 1.00 26.09 104 ASN A N 1
ATOM 798 C CA . ASN A 1 104 ? 14.786 27.036 19.258 1.00 24.21 104 ASN A CA 1
ATOM 799 C C . ASN A 1 104 ? 14.237 26.070 20.361 1.00 25.62 104 ASN A C 1
ATOM 800 O O . ASN A 1 104 ? 14.549 26.206 21.569 1.00 22.07 104 ASN A O 1
ATOM 805 N N . ILE A 1 105 ? 13.433 25.092 19.936 1.00 24.41 105 ILE A N 1
ATOM 806 C CA . ILE A 1 105 ? 12.839 24.145 20.865 1.00 23.98 105 ILE A CA 1
ATOM 807 C C . ILE A 1 105 ? 13.960 23.375 21.562 1.00 23.87 105 ILE A C 1
ATOM 808 O O . ILE A 1 105 ? 13.822 23.012 22.723 1.00 26.23 105 ILE A O 1
ATOM 813 N N . GLU A 1 106 ? 15.093 23.164 20.901 1.00 23.42 106 GLU A N 1
ATOM 814 C CA . GLU A 1 106 ? 16.147 22.433 21.585 1.00 22.42 106 GLU A CA 1
ATOM 815 C C . GLU A 1 106 ? 16.627 23.202 22.821 1.00 22.73 106 GLU A C 1
ATOM 816 O O . GLU A 1 106 ? 16.970 22.593 23.801 1.00 21.18 106 GLU A O 1
ATOM 822 N N . ASP A 1 107 ? 16.652 24.532 22.768 1.00 22.54 107 ASP A N 1
ATOM 823 C CA . ASP A 1 107 ? 17.064 25.315 23.935 1.00 21.86 107 ASP A CA 1
ATOM 824 C C . ASP A 1 107 ? 16.064 25.121 25.057 1.00 23.14 107 ASP A C 1
ATOM 825 O O . ASP A 1 10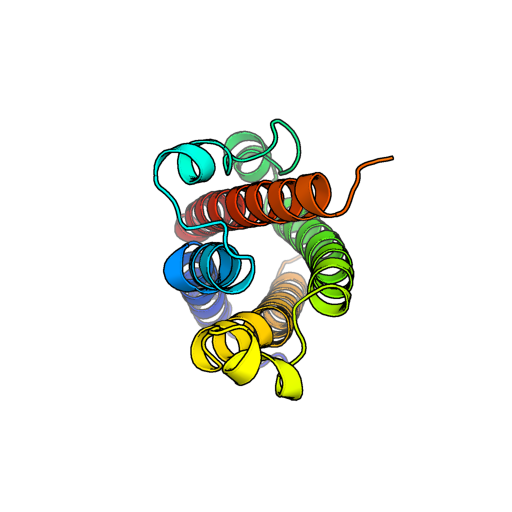7 ? 16.463 25.021 26.232 1.00 22.63 107 ASP A O 1
ATOM 830 N N . LEU A 1 108 ? 14.773 25.052 24.726 1.00 18.29 108 LEU A N 1
ATOM 831 C CA . LEU A 1 108 ? 13.786 24.881 25.801 1.00 22.72 108 LEU A CA 1
ATOM 832 C C . LEU A 1 108 ? 13.881 23.448 26.408 1.00 22.04 108 LEU A C 1
ATOM 833 O O . LEU A 1 108 ? 13.715 23.282 27.603 1.00 22.46 108 LEU A O 1
ATOM 838 N N . GLU A 1 109 ? 14.164 22.450 25.573 1.00 21.28 109 GLU A N 1
ATOM 839 C CA . GLU A 1 109 ? 14.301 21.064 26.014 1.00 23.27 109 GLU A CA 1
ATOM 840 C C . GLU A 1 109 ? 15.475 20.910 26.981 1.00 25.09 109 GLU A C 1
ATOM 841 O O . GLU A 1 109 ? 15.347 20.251 28.023 1.00 20.79 109 GLU A O 1
ATOM 847 N N . LYS A 1 110 ? 16.613 21.520 26.633 1.00 27.40 110 LYS A N 1
ATOM 848 C CA . LYS A 1 110 ? 17.772 21.483 27.516 1.00 27.44 110 LYS A CA 1
ATOM 849 C C . LYS A 1 110 ? 17.375 22.076 28.866 1.00 27.97 110 LYS A C 1
ATOM 850 O O . LYS A 1 110 ? 17.679 21.500 29.918 1.00 27.43 110 LYS A O 1
ATOM 856 N N . LEU A 1 111 ? 16.680 23.214 28.826 1.00 25.08 111 LEU A N 1
ATOM 857 C CA . LEU A 1 111 ? 16.283 23.913 30.054 1.00 26.31 111 LEU A CA 1
ATOM 858 C C . LEU A 1 111 ? 15.347 23.082 30.907 1.00 27.46 111 LEU A C 1
ATOM 859 O O . LEU A 1 111 ? 15.318 23.231 32.128 1.00 30.29 111 LEU A O 1
ATOM 864 N N . GLN A 1 112 ? 14.582 22.208 30.276 1.00 26.76 112 GLN A N 1
ATOM 865 C CA . GLN A 1 112 ? 13.667 21.390 31.037 1.00 29.75 112 GLN A CA 1
ATOM 866 C C . GLN A 1 112 ? 14.334 20.226 31.753 1.00 28.87 112 GLN A C 1
ATOM 867 O O . GLN A 1 112 ? 13.710 19.600 32.599 1.00 31.03 112 GLN A O 1
ATOM 873 N N . MET A 1 113 ? 15.592 19.946 31.430 1.00 26.46 113 MET A N 1
ATOM 874 C CA . MET A 1 113 ? 16.347 18.888 32.139 1.00 28.61 113 MET A CA 1
ATOM 875 C C . MET A 1 113 ? 16.818 19.423 33.513 1.00 25.17 113 MET A C 1
ATOM 876 O O . MET A 1 113 ? 17.086 18.660 34.433 1.00 28.02 113 MET A O 1
ATOM 881 N N . ALA A 1 114 ? 16.918 20.735 33.661 1.00 26.76 114 ALA A N 1
ATOM 882 C CA . ALA A 1 114 ? 17.447 21.277 34.920 1.00 24.95 114 ALA A CA 1
ATOM 883 C C . ALA A 1 114 ? 16.824 20.711 36.194 1.00 23.61 114 ALA A C 1
ATOM 884 O O . ALA A 1 114 ? 17.529 20.277 37.105 1.00 25.33 114 ALA A O 1
ATOM 886 N N . ARG A 1 115 ? 15.508 20.718 36.267 1.00 17.53 115 ARG A N 1
ATOM 887 C CA . ARG A 1 115 ? 14.835 20.246 37.466 1.00 20.51 115 ARG A CA 1
ATOM 888 C C . ARG A 1 115 ? 15.042 18.728 37.727 1.00 19.40 115 ARG A C 1
ATOM 889 O O . ARG A 1 115 ? 15.442 18.346 38.835 1.00 19.56 115 ARG A O 1
ATOM 897 N N . PRO A 1 116 ? 14.784 17.862 36.730 1.00 18.77 116 PRO A N 1
ATOM 898 C CA . PRO A 1 116 ? 14.972 16.415 36.929 1.00 20.23 116 PRO A CA 1
ATOM 899 C C . PRO A 1 116 ? 16.430 16.087 37.315 1.00 19.74 116 PRO A C 1
ATOM 900 O O . PRO A 1 116 ? 16.685 15.244 38.161 1.00 20.94 116 PRO A O 1
ATOM 904 N N . ASN A 1 117 ? 17.386 16.738 36.674 1.00 20.27 117 ASN A N 1
ATOM 905 C CA . ASN A 1 117 ? 18.795 16.499 37.015 1.00 19.21 117 ASN A CA 1
ATOM 906 C C . ASN A 1 117 ? 19.099 16.866 38.478 1.00 19.07 117 ASN A C 1
ATOM 907 O O . ASN A 1 117 ? 19.793 16.129 39.188 1.00 19.98 117 ASN A O 1
ATOM 912 N N . ILE A 1 118 ? 18.649 18.046 38.893 1.00 13.19 118 ILE A N 1
ATOM 913 C CA . ILE A 1 118 ? 18.907 18.498 40.252 1.00 12.77 118 ILE A CA 1
ATOM 914 C C . ILE A 1 118 ? 18.195 17.588 41.270 1.00 15.07 118 ILE A C 1
ATOM 915 O O . ILE A 1 118 ? 18.762 17.303 42.329 1.00 12.86 118 ILE A O 1
ATOM 920 N N . LEU A 1 119 ? 16.972 17.133 40.962 1.00 15.42 119 LEU A N 1
ATOM 921 C CA . LEU A 1 119 ? 16.259 16.208 41.876 1.00 17.82 119 LEU A CA 1
ATOM 922 C C . LEU A 1 119 ? 17.077 14.907 41.998 1.00 15.60 119 LEU A C 1
ATOM 923 O O . LEU A 1 119 ? 17.201 14.339 43.082 1.00 14.52 119 LEU A O 1
ATOM 928 N N . GLY A 1 120 ? 17.629 14.439 40.873 1.00 19.26 120 GLY A N 1
ATOM 929 C CA . GLY A 1 120 ? 18.450 13.231 40.886 1.00 17.60 120 GLY A CA 1
ATOM 930 C C . GLY A 1 120 ? 19.676 13.420 41.800 1.00 20.39 120 GLY A C 1
ATOM 931 O O . GLY A 1 120 ? 20.053 12.523 42.588 1.00 16.42 120 GLY A O 1
ATOM 932 N N . LEU A 1 121 ? 20.302 14.594 41.702 1.00 19.24 121 LEU A N 1
ATOM 933 C CA . LEU A 1 121 ? 21.461 14.875 42.532 1.00 18.36 121 LEU A CA 1
ATOM 934 C C . LEU A 1 121 ? 21.016 14.910 43.980 1.00 20.28 121 LEU A C 1
ATOM 935 O O . LEU A 1 121 ? 21.679 14.329 44.841 1.00 20.27 121 LEU A O 1
ATOM 940 N N . ARG A 1 122 ? 19.910 15.604 44.258 1.00 12.11 122 ARG A N 1
ATOM 941 C CA . ARG A 1 122 ? 19.410 15.662 45.635 1.00 14.63 122 ARG A CA 1
ATOM 942 C C . ARG A 1 122 ? 19.141 14.253 46.217 1.00 13.74 122 ARG A C 1
ATOM 943 O O . ARG A 1 122 ? 19.428 14.026 47.382 1.00 9.48 122 ARG A O 1
ATOM 951 N N . ASN A 1 123 ? 18.596 13.328 45.415 1.00 15.44 123 ASN A N 1
ATOM 952 C CA . ASN A 1 123 ? 18.374 11.954 45.896 1.00 15.16 123 ASN A CA 1
ATOM 953 C C . ASN A 1 123 ? 19.711 11.307 46.270 1.00 16.21 123 ASN A C 1
ATOM 954 O O . ASN A 1 123 ? 19.801 10.598 47.284 1.00 17.52 123 ASN A O 1
ATOM 959 N N . ASN A 1 124 ? 20.752 11.522 45.465 1.00 14.40 124 ASN A N 1
ATOM 960 C CA . ASN A 1 124 ? 22.033 10.889 45.783 1.00 14.42 124 ASN A CA 1
ATOM 961 C C . ASN A 1 124 ? 22.679 11.518 47.027 1.00 14.15 124 ASN A C 1
ATOM 962 O O . ASN A 1 124 ? 23.397 10.866 47.793 1.00 14.12 124 ASN A O 1
ATOM 967 N N . ILE A 1 125 ? 22.360 12.769 47.260 1.00 12.09 125 ILE A N 1
ATOM 968 C CA . ILE A 1 125 ? 22.921 13.451 48.390 1.00 13.89 125 ILE A CA 1
ATOM 969 C C . ILE A 1 125 ? 22.330 12.874 49.639 1.00 14.11 125 ILE A C 1
ATOM 970 O O . ILE A 1 125 ? 23.046 12.702 50.617 1.00 15.56 125 ILE A O 1
ATOM 975 N N . TYR A 1 126 ? 21.039 12.559 49.590 1.00 14.87 126 TYR A N 1
ATOM 976 C CA . TYR A 1 126 ? 20.344 11.996 50.748 1.00 15.90 126 TYR A CA 1
ATOM 977 C C . TYR A 1 126 ? 20.908 10.583 50.982 1.00 15.99 126 TYR A C 1
ATOM 978 O O . TYR A 1 126 ? 21.202 10.172 52.103 1.00 15.54 126 TYR A O 1
ATOM 987 N N . CYS A 1 127 ? 21.079 9.833 49.916 1.00 14.44 127 CYS A N 1
ATOM 988 C CA . CYS A 1 127 ? 21.607 8.490 50.141 1.00 17.76 127 CYS A CA 1
ATOM 989 C C . CYS A 1 127 ? 22.960 8.583 50.819 1.00 16.86 127 CYS A C 1
ATOM 990 O O . CYS A 1 127 ? 23.224 7.825 51.738 1.00 16.74 127 CYS A O 1
ATOM 993 N N . MET A 1 128 ? 23.802 9.544 50.410 1.00 20.68 128 MET A N 1
ATOM 994 C CA . MET A 1 128 ? 25.157 9.680 51.003 1.00 18.01 128 MET A CA 1
ATOM 995 C C . MET A 1 128 ? 25.083 10.096 52.460 1.00 18.23 128 MET A C 1
ATOM 996 O O . MET A 1 128 ? 25.832 9.601 53.287 1.00 18.86 128 MET A O 1
ATOM 1001 N N . ALA A 1 129 ? 24.170 11.016 52.744 1.00 15.19 129 ALA A N 1
ATOM 1002 C CA . ALA A 1 129 ? 23.922 11.510 54.082 1.00 15.46 129 ALA A CA 1
ATOM 1003 C C . ALA A 1 129 ? 23.575 10.297 54.962 1.00 15.62 129 ALA A C 1
ATOM 1004 O O . ALA A 1 129 ? 23.973 10.264 56.124 1.00 15.75 129 ALA A O 1
ATOM 1006 N N . GLN A 1 130 ? 22.827 9.327 54.404 1.00 11.40 130 GLN A N 1
ATOM 1007 C CA . GLN A 1 130 ? 22.473 8.110 55.137 1.00 16.30 130 GLN A CA 1
ATOM 1008 C C . GLN A 1 130 ? 23.718 7.213 55.394 1.00 18.63 130 GLN A C 1
ATOM 1009 O O . GLN A 1 130 ? 23.715 6.395 56.298 1.00 18.43 130 GLN A O 1
ATOM 1015 N N . LEU A 1 131 ? 24.785 7.385 54.620 1.00 23.03 131 LEU A N 1
ATOM 1016 C CA . LEU A 1 131 ? 25.998 6.557 54.794 1.00 26.48 131 LEU A CA 1
ATOM 1017 C C . LEU A 1 131 ? 26.961 7.186 55.783 1.00 28.49 131 LEU A C 1
ATOM 1018 O O . LEU A 1 131 ? 27.841 6.523 56.290 1.00 31.93 131 LEU A O 1
ATOM 1023 N N . LEU A 1 132 ? 26.819 8.482 56.032 1.00 21.98 132 LEU A N 1
ATOM 1024 C CA . LEU A 1 132 ? 27.712 9.150 56.962 1.00 26.65 132 LEU A CA 1
ATOM 1025 C C . LEU A 1 132 ? 27.379 8.747 58.395 1.00 31.34 132 LEU A C 1
ATOM 1026 O O . LEU A 1 132 ? 26.211 8.663 58.784 1.00 28.90 132 LEU A O 1
ATOM 1031 N N . ASP A 1 133 ? 28.419 8.507 59.176 1.00 52.50 133 ASP A N 1
ATOM 1032 C CA . ASP A 1 133 ? 28.264 8.125 60.571 1.00 58.05 133 ASP A CA 1
ATOM 1033 C C . ASP A 1 133 ? 28.042 9.381 61.380 1.00 60.17 133 ASP A C 1
ATOM 1034 O O . ASP A 1 133 ? 28.944 10.203 61.505 1.00 61.36 133 ASP A O 1
ATOM 1039 N N . ASN A 1 134 ? 26.836 9.536 61.915 1.00 70.60 134 ASN A N 1
ATOM 1040 C CA . ASN A 1 134 ? 26.506 10.721 62.700 1.00 73.88 134 ASN A CA 1
ATOM 1041 C C . ASN A 1 134 ? 25.289 10.527 63.619 1.00 76.13 134 ASN A C 1
ATOM 1042 O O . ASN A 1 134 ? 24.148 10.391 63.162 1.00 76.27 134 ASN A O 1
ATOM 1047 N N . ALA A 1 156 ? 9.446 45.604 40.946 1.00 71.49 156 ALA A N 1
ATOM 1048 C CA . ALA A 1 156 ? 10.855 45.907 41.201 1.00 71.26 156 ALA A CA 1
ATOM 1049 C C . ALA A 1 156 ? 11.604 46.150 39.888 1.00 69.37 156 ALA A C 1
ATOM 1050 O O . ALA A 1 156 ? 12.027 47.271 39.590 1.00 71.25 156 ALA A O 1
ATOM 1052 N N . SER A 1 157 ? 11.759 45.083 39.110 1.00 53.37 157 SER A N 1
ATOM 1053 C CA . SER A 1 157 ? 12.447 45.144 37.829 1.00 49.13 157 SER A CA 1
ATOM 1054 C C . SER A 1 157 ? 11.466 44.858 36.696 1.00 46.30 157 SER A C 1
ATOM 1055 O O . SER A 1 157 ? 10.518 44.091 36.878 1.00 46.98 157 SER A O 1
ATOM 1058 N N . ASP A 1 158 ? 11.678 45.469 35.530 1.00 36.25 158 ASP A N 1
ATOM 1059 C CA . ASP A 1 158 ? 10.811 45.178 34.400 1.00 32.27 158 ASP A CA 1
ATOM 1060 C C . ASP A 1 158 ? 11.216 43.821 33.801 1.00 31.07 158 ASP A C 1
ATOM 1061 O O . ASP A 1 158 ? 12.127 43.138 34.337 1.00 30.68 158 ASP A O 1
ATOM 1066 N N . ALA A 1 159 ? 10.531 43.392 32.738 1.00 28.51 159 ALA A N 1
ATOM 1067 C CA . ALA A 1 159 ? 10.819 42.080 32.156 1.00 27.64 159 ALA A CA 1
ATOM 1068 C C . ALA A 1 159 ? 12.204 41.949 31.579 1.00 26.05 159 ALA A C 1
ATOM 1069 O O . ALA A 1 159 ? 12.780 40.869 31.589 1.00 26.84 159 ALA A O 1
ATOM 1071 N N . PHE A 1 160 ? 12.730 43.049 31.062 1.00 25.03 160 PHE A N 1
ATOM 1072 C CA . PHE A 1 160 ? 14.048 43.031 30.467 1.00 21.34 160 PHE A CA 1
ATOM 1073 C C . PHE A 1 160 ? 15.063 42.757 31.557 1.00 21.31 160 PHE A C 1
ATOM 1074 O O . PHE A 1 160 ? 15.930 41.878 31.427 1.00 19.21 160 PHE A O 1
ATOM 1082 N N . GLN A 1 161 ? 14.926 43.501 32.645 1.00 20.59 161 GLN A N 1
ATOM 1083 C CA . GLN A 1 161 ? 15.836 43.377 33.765 1.00 24.91 161 GLN A CA 1
ATOM 1084 C C . GLN A 1 161 ? 15.738 41.982 34.388 1.00 25.47 161 GLN A C 1
ATOM 1085 O O . GLN A 1 161 ? 16.732 41.441 34.847 1.00 29.25 161 GLN A O 1
ATOM 1091 N N . ARG A 1 162 ? 14.545 41.413 34.418 1.00 26.55 162 ARG A N 1
ATOM 1092 C CA . ARG A 1 162 ? 14.393 40.097 35.017 1.00 29.13 162 ARG A CA 1
ATOM 1093 C C . ARG A 1 162 ? 15.098 39.009 34.207 1.00 28.03 162 ARG A C 1
ATOM 1094 O O . ARG A 1 162 ? 15.624 38.058 34.773 1.00 27.53 162 ARG A O 1
ATOM 1102 N N . LYS A 1 163 ? 15.146 39.167 32.890 1.00 26.71 163 LYS A N 1
ATOM 1103 C CA . LYS A 1 163 ? 15.834 38.182 32.049 1.00 26.89 163 LYS A CA 1
ATOM 1104 C C . LYS A 1 163 ? 17.318 38.214 32.430 1.00 24.65 163 LYS A C 1
ATOM 1105 O O . LYS A 1 163 ? 17.962 37.182 32.608 1.00 25.59 163 LYS A O 1
ATOM 1111 N N . LEU A 1 164 ? 17.859 39.417 32.571 1.00 22.17 164 LEU A N 1
ATOM 1112 C CA . LEU A 1 164 ? 19.263 39.575 32.949 1.00 21.66 164 LEU A CA 1
ATOM 1113 C C . LEU A 1 164 ? 19.570 38.945 34.316 1.00 19.78 164 LEU A C 1
ATOM 1114 O O . LEU A 1 164 ? 20.620 38.367 34.472 1.00 21.36 164 LEU A O 1
ATOM 1119 N N . GLU A 1 165 ? 18.685 39.102 35.300 1.00 20.74 165 GLU A N 1
ATOM 1120 C CA . GLU A 1 165 ? 18.874 38.476 36.610 1.00 25.53 165 GLU A CA 1
ATOM 1121 C C . GLU A 1 165 ? 18.886 36.929 36.437 1.00 24.51 165 GLU A C 1
ATOM 1122 O O . GLU A 1 165 ? 19.675 36.249 37.087 1.00 23.82 165 GLU A O 1
ATOM 1128 N N . GLY A 1 166 ? 18.015 36.400 35.571 1.00 21.30 166 GLY A N 1
ATOM 1129 C CA . GLY A 1 166 ? 18.008 34.964 35.314 1.00 23.24 166 GLY A CA 1
ATOM 1130 C C . GLY A 1 166 ? 19.390 34.514 34.854 1.00 23.26 166 GLY A C 1
ATOM 1131 O O . GLY A 1 166 ? 19.914 33.492 35.272 1.00 23.28 166 GLY A O 1
ATOM 1132 N N . CYS A 1 167 ? 19.973 35.333 33.985 1.00 23.40 167 CYS A N 1
ATOM 1133 C CA . CYS A 1 167 ? 21.297 35.185 33.393 1.00 22.75 167 CYS A CA 1
ATOM 1134 C C . CYS A 1 167 ? 22.361 35.037 34.469 1.00 21.54 167 CYS A C 1
ATOM 1135 O O . CYS A 1 167 ? 23.183 34.112 34.500 1.00 18.87 167 CYS A O 1
ATOM 1138 N N . ARG A 1 168 ? 22.362 36.038 35.331 1.00 20.24 168 ARG A N 1
ATOM 1139 C CA . ARG A 1 168 ? 23.339 36.102 36.379 1.00 21.23 168 ARG A CA 1
ATOM 1140 C C . ARG A 1 168 ? 23.139 34.969 37.341 1.00 17.43 168 ARG A C 1
ATOM 1141 O O . ARG A 1 168 ? 24.097 34.350 37.751 1.00 19.43 168 ARG A O 1
ATOM 1149 N N . PHE A 1 169 ? 21.898 34.700 37.701 1.00 20.96 169 PHE A N 1
ATOM 1150 C CA . PHE A 1 169 ? 21.604 33.604 38.610 1.00 21.30 169 PHE A CA 1
ATOM 1151 C C . PHE A 1 169 ? 22.166 32.250 38.050 1.00 21.87 169 PHE A C 1
ATOM 1152 O O . PHE A 1 169 ? 22.906 31.568 38.729 1.00 20.22 169 PHE A O 1
ATOM 1160 N N . LEU A 1 170 ? 21.836 31.889 36.807 1.00 17.04 170 LEU A N 1
ATOM 1161 C CA . LEU A 1 170 ? 22.339 30.642 36.243 1.00 17.85 170 LEU A CA 1
ATOM 1162 C C . LEU A 1 170 ? 23.861 30.607 36.174 1.00 19.67 170 LEU A C 1
ATOM 1163 O O . LEU A 1 170 ? 24.489 29.551 36.365 1.00 15.89 170 LEU A O 1
ATOM 1168 N N . HIS A 1 171 ? 24.463 31.762 35.907 1.00 21.31 171 HIS A N 1
ATOM 1169 C CA . HIS A 1 171 ? 25.912 31.814 35.824 1.00 22.18 171 HIS A CA 1
ATOM 1170 C C . HIS A 1 171 ? 26.517 31.459 37.177 1.00 21.24 171 HIS A C 1
ATOM 1171 O O . HIS A 1 171 ? 27.496 30.692 37.252 1.00 22.01 171 HIS A O 1
ATOM 1178 N N . GLY A 1 172 ? 25.918 32.022 38.231 1.00 19.40 172 GLY A N 1
ATOM 1179 C CA . GLY A 1 172 ? 26.347 31.763 39.592 1.00 18.77 172 GLY A CA 1
ATOM 1180 C C . GLY A 1 172 ? 26.135 30.283 39.931 1.00 18.69 172 GLY A C 1
ATOM 1181 O O . GLY A 1 172 ? 26.971 29.679 40.617 1.00 17.10 172 GLY A O 1
ATOM 1182 N N . TYR A 1 173 ? 25.045 29.692 39.430 1.00 16.37 173 TYR A N 1
ATOM 1183 C CA . TYR A 1 173 ? 24.739 28.277 39.723 1.00 15.82 173 TYR A CA 1
ATOM 1184 C C . TYR A 1 173 ? 25.813 27.378 39.147 1.00 15.59 173 TYR A C 1
ATOM 1185 O O . TYR A 1 173 ? 26.305 26.482 39.839 1.00 18.03 173 TYR A O 1
ATOM 1194 N N . HIS A 1 174 ? 26.186 27.609 37.892 1.00 15.31 174 HIS A N 1
ATOM 1195 C CA . HIS A 1 174 ? 27.243 26.807 37.279 1.00 17.05 174 HIS A CA 1
ATOM 1196 C C . HIS A 1 174 ? 28.592 26.939 38.027 1.00 15.95 174 HIS A C 1
ATOM 1197 O O . HIS A 1 174 ? 29.290 25.951 38.224 1.00 15.16 174 HIS A O 1
ATOM 1204 N N . ARG A 1 175 ? 28.957 28.154 38.424 1.00 19.71 175 ARG A N 1
ATOM 1205 C CA . ARG A 1 175 ? 30.213 28.349 39.141 1.00 20.40 175 ARG A CA 1
ATOM 1206 C C . ARG A 1 175 ? 30.109 27.586 40.455 1.00 20.98 175 ARG A C 1
ATOM 1207 O O . ARG A 1 175 ? 31.025 26.889 40.835 1.00 22.95 175 ARG A O 1
ATOM 1215 N N . PHE A 1 176 ? 28.974 27.712 41.134 1.00 19.49 176 PHE A N 1
ATOM 1216 C CA . PHE A 1 176 ? 28.743 26.978 42.364 1.00 18.03 176 PHE A CA 1
ATOM 1217 C C . PHE A 1 176 ? 28.954 25.453 42.130 1.00 18.26 176 PHE A C 1
ATOM 1218 O O . PHE A 1 176 ? 29.673 24.819 42.890 1.00 18.36 176 PHE A O 1
ATOM 1226 N N . MET A 1 177 ? 28.356 24.874 41.083 1.00 19.16 177 MET A N 1
ATOM 1227 C CA . MET A 1 177 ? 28.523 23.433 40.868 1.00 18.79 177 MET A CA 1
ATOM 1228 C C . MET A 1 177 ? 29.991 23.080 40.623 1.00 18.87 177 MET A C 1
ATOM 1229 O O . MET A 1 177 ? 30.456 22.005 40.987 1.00 17.51 177 MET A O 1
ATOM 1234 N N . HIS A 1 178 ? 30.719 24.017 40.034 1.00 18.67 178 HIS A N 1
ATOM 1235 C CA . HIS A 1 178 ? 32.129 23.803 39.766 1.00 18.75 178 HIS A CA 1
ATOM 1236 C C . HIS A 1 178 ? 32.833 23.657 41.115 1.00 18.69 178 HIS A C 1
ATOM 1237 O O . HIS A 1 178 ? 33.604 22.727 41.313 1.00 19.90 178 HIS A O 1
ATOM 1244 N N . SER A 1 179 ? 32.573 24.589 42.024 1.00 16.76 179 SER A N 1
ATOM 1245 C CA . SER A 1 179 ? 33.184 24.548 43.343 1.00 19.62 179 SER A CA 1
ATOM 1246 C C . SER A 1 179 ? 32.798 23.262 44.067 1.00 18.20 179 SER A C 1
ATOM 1247 O O . SER A 1 179 ? 33.606 22.660 44.777 1.00 18.51 179 SER A O 1
ATOM 1250 N N . VAL A 1 180 ? 31.547 22.875 43.889 1.00 16.80 180 VAL A N 1
ATOM 1251 C CA . VAL A 1 180 ? 31.000 21.672 44.509 1.00 14.30 180 VAL A CA 1
ATOM 1252 C C . VAL A 1 180 ? 31.712 20.446 43.977 1.00 12.39 180 VAL A C 1
ATOM 1253 O O . VAL A 1 180 ? 32.096 19.595 44.742 1.00 14.47 180 VAL A O 1
ATOM 1257 N N . GLY A 1 181 ? 31.926 20.366 42.670 1.00 14.36 181 GLY A N 1
ATOM 1258 C CA . GLY A 1 181 ? 32.629 19.208 42.131 1.00 13.48 181 GLY A CA 1
ATOM 1259 C C . GLY A 1 181 ? 34.054 19.165 42.657 1.00 14.32 181 GLY A C 1
ATOM 1260 O O . GLY A 1 181 ? 34.602 18.085 42.859 1.00 15.26 181 GLY A O 1
ATOM 1261 N N . ARG A 1 182 ? 34.648 20.334 42.901 1.00 17.65 182 ARG A N 1
ATOM 1262 C CA . ARG A 1 182 ? 36.018 20.385 43.421 1.00 19.70 182 ARG A CA 1
ATOM 1263 C C . ARG A 1 182 ? 36.091 19.814 44.836 1.00 18.20 182 ARG A C 1
ATOM 1264 O O . ARG A 1 182 ? 36.999 19.052 45.127 1.00 16.61 182 ARG A O 1
ATOM 1272 N N . VAL A 1 183 ? 35.118 20.150 45.688 1.00 15.24 183 VAL A N 1
ATOM 1273 C CA . VAL A 1 183 ? 35.096 19.590 47.036 1.00 15.44 183 VAL A CA 1
ATOM 1274 C C . VAL A 1 183 ? 34.912 18.059 46.957 1.00 14.87 183 VAL A C 1
ATOM 1275 O O . VAL A 1 183 ? 35.616 17.287 47.624 1.00 13.29 183 VAL A O 1
ATOM 1279 N N . PHE A 1 184 ? 34.006 17.599 46.095 1.00 12.82 184 PHE A N 1
ATOM 1280 C CA . PHE A 1 184 ? 33.815 16.162 45.995 1.00 11.43 184 PHE A CA 1
ATOM 1281 C C . PHE A 1 184 ? 35.005 15.401 45.460 1.00 12.06 184 PHE A C 1
ATOM 1282 O O . PHE A 1 184 ? 35.188 14.217 45.799 1.00 13.26 184 PHE A O 1
ATOM 1290 N N . SER A 1 185 ? 35.787 16.041 44.591 1.00 14.37 185 SER A N 1
ATOM 1291 C CA . SER A 1 185 ? 36.931 15.327 44.020 1.00 18.88 185 SER A CA 1
ATOM 1292 C C . SER A 1 185 ? 37.962 15.005 45.115 1.00 17.75 185 SER A C 1
ATOM 1293 O O . SER A 1 185 ? 38.797 14.157 44.918 1.00 16.76 185 SER A O 1
ATOM 1296 N N . LYS A 1 186 ? 37.898 15.690 46.253 1.00 16.14 186 LYS A N 1
ATOM 1297 C CA . LYS A 1 186 ? 38.859 15.408 47.305 1.00 16.48 186 LYS A CA 1
ATOM 1298 C C . LYS A 1 186 ? 38.258 14.560 48.415 1.00 18.70 186 LYS A C 1
ATOM 1299 O O . LYS A 1 186 ? 38.859 14.413 49.473 1.00 17.94 186 LYS A O 1
ATOM 1305 N N . TRP A 1 187 ? 37.048 14.051 48.182 1.00 20.57 187 TRP A N 1
ATOM 1306 C CA . TRP A 1 187 ? 36.379 13.198 49.154 1.00 21.20 187 TRP A CA 1
ATOM 1307 C C . TRP A 1 187 ? 37.076 11.834 49.183 1.00 23.04 187 TRP A C 1
ATOM 1308 O O . TRP A 1 187 ? 37.696 11.461 48.172 1.00 20.47 187 TRP A O 1
#

Radius of gyration: 16.9 Å; Cα contacts (8 Å, |Δi|>4): 147; chains: 1; bounding box: 35×45×47 Å

Solvent-accessible surface area: 9171 Å² total; per-residue (Å²): 85,110,47,102,51,132,69,159,65,2,1,30,82,0,52,133,39,0,46,85,4,60,64,51,56,67,7,9,32,0,2,2,92,2,14,53,2,72,69,114,171,37,84,126,86,4,96,39,126,104,79,51,15,36,50,54,149,71,1,99,68,64,51,107,78,23,3,4,112,39,0,47,70,18,0,10,60,1,13,139,124,17,57,52,21,74,130,108,15,36,120,55,126,66,5,165,233,72,68,46,75,83,85,6,10,88,73,11,86,104,2,122,70,32,1,65,28,0,70,65,33,5,129,2,0,20,108,60,22,143,136,167,38,97,57,109,56,100,71,12,68,2,0,34,22,1,63,0,3,4,68,0,0,76,1,0,0,90,15,0,48,154,45

CATH classification: 1.20.1250.10

Sequence (163 aa):
GSCSKEYRVLLGQLQKQTDLMQDTSRLLDPYIRIQGLDVPKLREHCRERPGAFPSEETLRGLGRRGFLQTLNATLGCVLHRLADLEQRLPKAQDLERSGLNIEDLEKLQMARPNILGLRNNIYCMAQLLDNASDAFQRKLEGCRFLHGYHRFMHSVGRVFSKW

Organism: Homo sapiens (NCBI:txid9606)

B-factor: mean 30.48, std 15.05, range [6.36, 84.93]

Secondary structure (DSSP, 8-state):
------HHHHHHHHHHHHHHHT-GGGTHHHHHHHTT--SHHHHTT-PPPTTTS--HHHHHHT-HHHHHHHHHHHHHHHHHHHHHHHHTSPPGGGHHHHT--HHHHHHHHHHHHHHHHHHHHHHHHHHHS-----HHHHHHHHHHHHHHHHHHHHHHHHHHHT-

Nearest PDB structures (foldseek):
  1evs-assembly1_A  TM=1.006E+00  e=4.796E-22  Homo sapiens
  8v2a-assembly1_A  TM=9.732E-01  e=2.085E-18  Homo sapiens
  8v2c-assembly1_A  TM=8.667E-01  e=1.586E-09  Mus musculus
  7zg0-assembly1_B  TM=6.902E-01  e=6.055E-01  Mus musculus

GO terms:
  GO:0005125 cytokine activity (F, IDA)
  GO:0038165 oncostatin-M-mediated signaling pathway (P, IDA)
  GO:0005576 extracellular region (C, IC)
  GO:0042531 positive regulation of tyrosine phosphorylation of STAT protein (P, IDA)
  GO:0043410 positive regulation of MAPK cascade (P, IDA)
  GO:0045944 positive regulation of transcription by RNA polymerase II (P, IDA)
  GO:0033138 positive regulation of peptidyl-serine phosphorylation (P, IDA)
  GO:0046888 negative regulation of hormone secretion (P, IDA)
  GO:0050731 positive regulation of peptidyl-tyrosine phosphorylation (P, IDA)
  GO:0008283 cell population proliferation (P, IDA)
  GO:0005125 cytokine activity (F, TAS)
  GO:0005147 oncostatin-M receptor binding (F, TAS)
  GO:0005576 extracellular region (C, TAS)
  GO:0008285 negative regulation of cell population proliferation (P, TAS)
  GO:0005515 protein binding (F, IPI)
  GO:0008083 growth factor activity (F, IDA)
  GO:0032740 positive regulation of interleukin-17 production (P, IDA)
  GO:0050729 positive regulation of inflammatory response (P, IDA)
  GO:0008284 positive regulation of cell population proliferation (P, IDA)
  GO:0002675 positive regulation of acute inflammatory response (P, IC)

InterPro domains:
  IPR001581 Leukemia inhibitory factor /oncostatin [PF01291] (38-209)
  IPR001581 Leukemia inhibitory factor /oncostatin [SM00080] (31-198)
  IPR009079 Four-helical cytokine-like, core [G3DSA:1.20.1250.10] (26-212)
  IPR009079 Four-helical cytokine-like, core [SSF47266] (29-212)
  IPR019827 Leukemia inhibitory factor /oncostatin, conserved site [PS00590] (180-199)
  IPR039578 Oncostatin-M [PTHR14261] (1-252)